Protein AF-A0A2K4FGF6-F1 (afdb_monomer_lite)

Sequence (115 aa):
LFGCFLIMIIILAVLALIVVKALAESPWGIFTVMATIPIAMFMGIYMRYIRPGRIGEISIIGVLLLLGSIWLGGQIAADPVWAKAFTFTGIQITWMLIGYGFVAAVLPVWLILAP

Secondary structure (DSSP, 8-state):
-HHHHHHHHHHHHHHHHHHHHHHTT-HHHHHHHHHHHHHHHHHHHIIIII-TT-HHHHHHHHHHHHHHHHHHHHHHHHSHHHHHHH---HHHHHHHHHHHHHHHHHS-HHHHT--

Foldseek 3Di:
DVVVVVVVVVVVVVVLVVLLVVQALQLLSQQLVVQVQVLLQVLLCCCPPPDPPCPPVSVVVSVVSSVVSNVVSVVLCVDPVSSVVSRDHSVVVVVVVVVVVVVCVPDDCSRGVND

pLDDT: mean 83.78, std 8.22, range [55.12, 95.94]

Radius of gyration: 16.63 Å; chains: 1; bounding box: 39×37×40 Å

Structure (mmCIF, N/CA/C/O backbone):
data_AF-A0A2K4FGF6-F1
#
_entry.id   AF-A0A2K4FGF6-F1
#
loop_
_atom_site.group_PDB
_atom_site.id
_atom_site.type_symbol
_atom_site.label_atom_id
_atom_site.label_alt_id
_atom_site.label_comp_id
_atom_site.label_asym_id
_atom_site.label_entity_id
_atom_site.label_seq_id
_atom_site.pdbx_PDB_ins_code
_atom_site.Cartn_x
_atom_site.Cartn_y
_atom_site.Cartn_z
_atom_site.occupancy
_atom_site.B_iso_or_equiv
_atom_site.auth_seq_id
_atom_site.auth_comp_id
_atom_site.auth_asym_id
_atom_site.auth_atom_id
_atom_site.pdbx_PDB_model_num
ATOM 1 N N . LEU A 1 1 ? 14.702 19.273 16.387 1.00 77.88 1 LEU A N 1
ATOM 2 C CA . LEU A 1 1 ? 13.490 19.133 15.540 1.00 77.88 1 LEU A CA 1
ATOM 3 C C . LEU A 1 1 ? 13.838 19.061 14.053 1.00 77.88 1 LEU A C 1
ATOM 5 O O . LEU A 1 1 ? 13.560 18.030 13.460 1.00 77.88 1 LEU A O 1
ATOM 9 N N . PHE A 1 2 ? 14.529 20.053 13.473 1.00 89.31 2 PHE A N 1
ATOM 10 C CA . PHE A 1 2 ? 14.915 20.038 12.047 1.00 89.31 2 PHE A CA 1
ATOM 11 C C . PHE A 1 2 ? 15.715 18.790 11.622 1.00 89.31 2 PHE A C 1
ATOM 13 O O . PHE A 1 2 ? 15.351 18.130 10.657 1.00 89.31 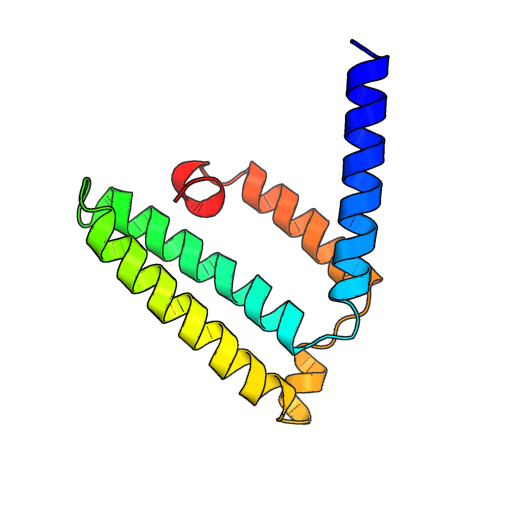2 PHE A O 1
ATOM 20 N N . GLY A 1 3 ? 16.734 18.393 12.398 1.00 92.38 3 GLY A N 1
ATOM 21 C CA . GLY A 1 3 ? 17.512 17.178 12.110 1.00 92.38 3 GLY A CA 1
ATOM 22 C C . GLY A 1 3 ? 16.699 15.876 12.173 1.00 92.38 3 GLY A C 1
ATOM 23 O O . GLY A 1 3 ? 16.946 14.971 11.388 1.00 92.38 3 GLY A O 1
ATOM 24 N N . CYS A 1 4 ? 15.685 15.794 13.044 1.00 92.31 4 CYS A N 1
ATOM 25 C CA . CYS A 1 4 ? 14.811 14.619 13.135 1.00 92.31 4 CYS A CA 1
ATOM 26 C C . CYS A 1 4 ? 13.927 14.498 11.886 1.00 92.31 4 CYS A C 1
ATOM 28 O O . CYS A 1 4 ? 13.896 13.444 11.256 1.00 92.31 4 CYS A O 1
ATOM 30 N N . PHE A 1 5 ? 13.291 15.599 11.465 1.00 93.00 5 PHE A N 1
ATOM 31 C CA . PHE A 1 5 ? 12.509 15.621 10.228 1.00 93.00 5 PHE A CA 1
ATOM 32 C C . PHE A 1 5 ? 13.368 15.324 8.994 1.00 93.00 5 PHE A C 1
ATOM 34 O O . PHE A 1 5 ? 12.932 14.573 8.127 1.00 93.00 5 PHE A O 1
ATOM 41 N N . LEU A 1 6 ? 14.601 15.842 8.938 1.00 95.88 6 LEU A N 1
ATOM 42 C CA . LEU A 1 6 ? 15.534 15.548 7.848 1.00 95.88 6 LEU A CA 1
ATOM 43 C C . LEU A 1 6 ? 15.834 14.044 7.757 1.00 95.88 6 LEU A C 1
ATOM 45 O O . LEU A 1 6 ? 15.724 13.462 6.680 1.00 95.88 6 LEU A O 1
ATOM 49 N N . ILE A 1 7 ? 16.160 13.406 8.887 1.00 95.94 7 ILE A N 1
ATOM 50 C CA . ILE A 1 7 ? 16.428 11.963 8.933 1.00 95.94 7 ILE A CA 1
ATOM 51 C C . ILE A 1 7 ? 15.181 11.178 8.510 1.00 95.94 7 ILE A C 1
ATOM 53 O O . ILE A 1 7 ? 15.299 10.295 7.664 1.00 95.94 7 ILE A O 1
ATOM 57 N N . MET A 1 8 ? 13.995 11.529 9.025 1.00 95.25 8 MET A N 1
ATOM 58 C CA . MET A 1 8 ? 12.726 10.890 8.648 1.00 95.25 8 MET A CA 1
ATOM 59 C C . MET A 1 8 ? 12.450 10.971 7.140 1.00 95.25 8 MET A C 1
ATOM 61 O O . MET A 1 8 ? 12.038 9.985 6.537 1.00 95.25 8 MET A O 1
ATOM 65 N N . ILE A 1 9 ? 12.707 12.118 6.509 1.00 94.31 9 ILE A N 1
ATOM 66 C CA . ILE A 1 9 ? 12.508 12.286 5.064 1.00 94.31 9 ILE A CA 1
ATOM 67 C C . ILE A 1 9 ? 13.493 11.418 4.274 1.00 94.31 9 ILE A C 1
ATOM 69 O O . ILE A 1 9 ? 13.084 10.744 3.330 1.00 94.31 9 ILE A O 1
ATOM 73 N N . ILE A 1 10 ? 14.771 11.392 4.667 1.00 95.25 10 ILE A N 1
ATOM 74 C CA . ILE A 1 10 ? 15.796 10.597 3.975 1.00 95.25 10 ILE A CA 1
ATOM 75 C C . ILE A 1 10 ? 15.458 9.104 4.043 1.00 95.25 10 ILE A C 1
ATOM 77 O O . ILE A 1 10 ? 15.477 8.430 3.013 1.00 95.25 10 ILE A O 1
ATOM 81 N N . ILE A 1 11 ? 15.103 8.581 5.222 1.00 95.44 11 ILE A N 1
ATOM 82 C CA . ILE A 1 11 ? 14.763 7.156 5.358 1.00 95.44 11 ILE A CA 1
ATOM 83 C C . ILE A 1 11 ? 13.497 6.801 4.569 1.00 95.44 11 ILE A C 1
ATOM 85 O O . ILE A 1 11 ? 13.481 5.773 3.896 1.00 95.44 11 ILE A O 1
ATOM 89 N N . LEU A 1 12 ? 12.470 7.659 4.576 1.00 93.19 12 LEU A N 1
ATOM 90 C CA . LEU A 1 12 ? 11.248 7.433 3.799 1.00 93.19 12 LEU A CA 1
ATOM 91 C C . LEU A 1 12 ? 11.530 7.448 2.293 1.00 93.19 12 LEU A C 1
ATOM 93 O O . LEU A 1 12 ? 11.017 6.596 1.570 1.00 93.19 12 LEU A O 1
ATOM 97 N N . ALA A 1 13 ? 12.383 8.362 1.824 1.00 92.50 13 ALA A N 1
ATOM 98 C CA . ALA A 1 13 ? 12.784 8.429 0.422 1.00 92.50 13 ALA A CA 1
ATOM 99 C C . ALA A 1 13 ? 13.523 7.157 -0.022 1.00 92.50 13 ALA A C 1
ATOM 101 O O . ALA A 1 13 ? 13.208 6.591 -1.069 1.00 92.50 13 ALA A O 1
ATOM 102 N N . VAL A 1 14 ? 14.472 6.669 0.785 1.00 95.56 14 VAL A N 1
ATOM 103 C CA . VAL A 1 14 ? 15.219 5.439 0.478 1.00 95.56 14 VAL A CA 1
ATOM 104 C C . VAL A 1 14 ? 14.297 4.217 0.482 1.00 95.56 14 VAL A C 1
ATOM 106 O O . VAL A 1 14 ? 14.359 3.411 -0.447 1.00 95.56 14 VAL A O 1
ATOM 109 N N . LEU A 1 15 ? 13.406 4.093 1.469 1.00 93.56 15 LEU A N 1
ATOM 110 C CA . LEU A 1 15 ? 12.434 2.997 1.529 1.00 93.56 15 LEU A CA 1
ATOM 111 C C . LEU A 1 15 ? 11.499 3.002 0.315 1.00 93.56 15 LEU A C 1
ATOM 113 O O . LEU A 1 15 ? 11.306 1.959 -0.310 1.00 93.56 15 LEU A O 1
ATOM 117 N N . ALA A 1 16 ? 10.979 4.171 -0.068 1.00 90.38 16 ALA A N 1
ATOM 118 C CA . ALA A 1 16 ? 10.131 4.307 -1.248 1.00 90.38 16 ALA A CA 1
ATOM 119 C C . ALA A 1 16 ? 10.868 3.880 -2.528 1.00 90.38 16 ALA A C 1
ATOM 121 O O . ALA A 1 16 ? 10.317 3.124 -3.327 1.00 90.38 16 ALA A O 1
ATOM 122 N N . LEU A 1 17 ? 12.130 4.289 -2.704 1.00 93.12 17 LEU A N 1
ATOM 123 C CA . LEU A 1 17 ? 12.943 3.880 -3.854 1.00 93.12 17 LEU A CA 1
ATOM 124 C C . LEU A 1 17 ? 13.149 2.361 -3.921 1.00 93.12 17 LEU A C 1
ATOM 126 O O . LEU A 1 17 ? 13.081 1.790 -5.011 1.00 93.12 17 LEU A O 1
ATOM 130 N N . ILE A 1 18 ? 13.395 1.705 -2.784 1.00 92.81 18 ILE A N 1
ATOM 131 C CA . ILE A 1 18 ? 13.570 0.246 -2.725 1.00 92.81 18 ILE A CA 1
ATOM 132 C C . ILE A 1 18 ? 12.266 -0.461 -3.107 1.00 92.81 18 ILE A C 1
ATOM 134 O O . ILE A 1 18 ? 12.296 -1.371 -3.932 1.00 92.81 18 ILE A O 1
ATOM 138 N N . VAL A 1 19 ? 11.124 -0.016 -2.575 1.00 90.06 19 VAL A N 1
ATOM 139 C CA . VAL A 1 19 ? 9.810 -0.608 -2.878 1.00 90.06 19 VAL A CA 1
ATOM 140 C C . VAL A 1 19 ? 9.444 -0.426 -4.351 1.00 90.06 19 VAL A C 1
ATOM 142 O O . VAL A 1 19 ? 9.054 -1.390 -5.004 1.00 90.06 19 VAL A O 1
ATOM 145 N N . VAL A 1 20 ? 9.629 0.774 -4.911 1.00 91.12 20 VAL A N 1
ATOM 146 C CA . VAL A 1 20 ? 9.354 1.039 -6.334 1.00 91.12 20 VAL A CA 1
ATOM 147 C C . VAL A 1 20 ? 10.217 0.157 -7.231 1.00 91.12 20 VAL A C 1
ATOM 149 O O . VAL A 1 20 ? 9.711 -0.405 -8.198 1.00 91.12 20 VAL A O 1
ATOM 152 N N . LYS A 1 21 ? 11.505 -0.004 -6.912 1.00 89.75 21 LYS A N 1
ATOM 153 C CA . LYS A 1 21 ? 12.403 -0.875 -7.681 1.00 89.75 21 LYS A CA 1
ATOM 154 C C . LYS A 1 21 ? 12.069 -2.356 -7.531 1.00 89.75 21 LYS A C 1
ATOM 156 O O . LYS A 1 21 ? 12.205 -3.085 -8.502 1.00 89.75 21 LYS A O 1
ATOM 161 N N . ALA A 1 22 ? 11.641 -2.793 -6.350 1.00 88.06 22 ALA A N 1
ATOM 162 C CA . ALA A 1 22 ? 11.253 -4.182 -6.109 1.00 88.06 22 ALA A CA 1
ATOM 163 C C . ALA A 1 22 ? 9.945 -4.561 -6.825 1.00 88.06 22 ALA A C 1
ATOM 165 O O . ALA A 1 22 ? 9.757 -5.716 -7.200 1.00 88.06 22 ALA A O 1
ATOM 166 N N . LEU A 1 23 ? 9.040 -3.593 -6.996 1.00 87.12 23 LEU A N 1
ATOM 167 C CA . LEU A 1 23 ? 7.769 -3.784 -7.693 1.00 87.12 23 LEU A CA 1
ATOM 168 C C . LEU A 1 23 ? 7.863 -3.523 -9.203 1.00 87.12 23 LEU A C 1
ATOM 170 O O . LEU A 1 23 ? 7.022 -4.012 -9.957 1.00 87.12 23 LEU A O 1
ATOM 174 N N . ALA A 1 24 ? 8.868 -2.769 -9.653 1.00 85.56 24 ALA A N 1
ATOM 175 C CA . ALA A 1 24 ? 9.134 -2.575 -11.071 1.00 85.56 24 ALA A CA 1
ATOM 176 C C . ALA A 1 24 ? 9.391 -3.928 -11.742 1.00 85.56 24 ALA A C 1
ATOM 178 O O . ALA A 1 24 ? 10.126 -4.762 -11.222 1.00 85.56 24 ALA A O 1
ATOM 179 N N . GLU A 1 25 ? 8.748 -4.141 -12.886 1.00 80.25 25 GLU A N 1
ATOM 180 C CA . GLU A 1 25 ? 8.816 -5.399 -13.643 1.00 80.25 25 GLU A CA 1
ATOM 181 C C . GLU A 1 25 ? 8.304 -6.655 -12.902 1.00 80.25 25 GLU A C 1
ATOM 183 O O . GLU A 1 25 ? 8.438 -7.766 -13.410 1.00 80.25 25 GLU A O 1
ATOM 188 N N . SER A 1 26 ? 7.660 -6.502 -11.737 1.00 83.31 26 SER A N 1
ATOM 189 C CA . SER A 1 26 ? 7.087 -7.607 -10.959 1.00 83.31 26 SER A CA 1
ATOM 190 C C . SER A 1 26 ? 5.550 -7.588 -11.003 1.00 83.31 26 SER A C 1
ATOM 192 O O . SER A 1 26 ? 4.911 -6.966 -10.146 1.00 83.31 26 SER A O 1
ATOM 194 N N . PRO A 1 27 ? 4.914 -8.290 -11.965 1.00 82.50 27 PRO A N 1
ATOM 195 C CA . PRO A 1 27 ? 3.453 -8.335 -12.068 1.00 82.50 27 PRO A CA 1
ATOM 196 C C . PRO A 1 27 ? 2.799 -9.003 -10.854 1.00 82.50 27 PRO A C 1
ATOM 198 O O . PRO A 1 27 ? 1.731 -8.581 -10.411 1.00 82.50 27 PRO A O 1
ATOM 201 N N . TRP A 1 28 ? 3.471 -9.996 -10.264 1.00 85.81 28 TRP A N 1
ATOM 202 C CA . TRP A 1 28 ? 3.023 -10.657 -9.038 1.00 85.81 28 TRP A CA 1
ATOM 203 C C . TRP A 1 28 ? 2.973 -9.684 -7.849 1.00 85.81 28 TRP A C 1
ATOM 205 O O . TRP A 1 28 ? 1.971 -9.612 -7.132 1.00 85.81 28 TRP A O 1
ATOM 215 N N . GLY A 1 29 ? 4.034 -8.890 -7.664 1.00 85.12 29 GLY A N 1
ATOM 216 C CA . GLY A 1 29 ? 4.115 -7.904 -6.588 1.00 85.12 29 GLY A CA 1
ATOM 217 C C . GLY A 1 29 ? 3.087 -6.785 -6.744 1.00 85.12 29 GLY A C 1
ATOM 218 O O . GLY A 1 29 ? 2.395 -6.441 -5.788 1.00 85.12 29 GLY A O 1
ATOM 219 N N . ILE A 1 30 ? 2.924 -6.245 -7.954 1.00 86.56 30 ILE A N 1
ATOM 220 C CA . ILE A 1 30 ? 1.943 -5.179 -8.190 1.00 86.56 30 ILE A CA 1
ATOM 221 C C . ILE A 1 30 ? 0.514 -5.669 -7.969 1.00 86.56 30 ILE A C 1
ATOM 223 O O . ILE A 1 30 ? -0.269 -4.978 -7.314 1.00 86.56 30 ILE A O 1
ATOM 227 N N . PHE A 1 31 ? 0.162 -6.849 -8.482 1.00 87.38 31 PHE A N 1
ATOM 228 C CA . PHE A 1 31 ? -1.191 -7.373 -8.327 1.00 87.38 31 PHE A CA 1
ATOM 229 C C . PHE A 1 31 ? -1.550 -7.583 -6.854 1.00 87.38 31 PHE A C 1
ATOM 231 O O . PHE A 1 31 ? -2.610 -7.149 -6.403 1.00 87.38 31 PHE A O 1
ATOM 238 N N . THR A 1 32 ? -0.651 -8.208 -6.092 1.00 85.94 32 THR A N 1
ATOM 239 C CA . THR A 1 32 ? -0.880 -8.475 -4.667 1.00 85.94 32 THR A CA 1
ATOM 240 C C . THR A 1 32 ? -1.026 -7.185 -3.865 1.00 85.94 32 THR A C 1
ATOM 242 O O . THR A 1 32 ? -1.971 -7.076 -3.084 1.00 85.94 32 THR A O 1
ATOM 245 N N . VAL A 1 33 ? -0.179 -6.176 -4.108 1.00 88.44 33 VAL A N 1
ATOM 246 C CA . VAL A 1 33 ? -0.287 -4.856 -3.460 1.00 88.44 33 VAL A CA 1
ATOM 247 C C . VAL A 1 33 ? -1.606 -4.173 -3.819 1.00 88.44 33 VAL A C 1
ATOM 249 O O . VAL A 1 33 ? -2.332 -3.739 -2.925 1.00 88.44 33 VAL A O 1
ATOM 252 N N . MET A 1 34 ? -1.968 -4.133 -5.102 1.00 87.38 34 MET A N 1
ATOM 253 C CA . MET A 1 34 ? -3.230 -3.536 -5.554 1.00 87.38 34 MET A CA 1
ATOM 254 C C . MET A 1 34 ? -4.450 -4.248 -4.963 1.00 87.38 34 MET A C 1
ATOM 256 O O . MET A 1 34 ? -5.429 -3.589 -4.619 1.00 87.38 34 MET A O 1
ATOM 260 N N . ALA A 1 35 ? -4.385 -5.568 -4.782 1.00 88.62 35 ALA A N 1
ATOM 261 C CA . ALA A 1 35 ? -5.443 -6.349 -4.155 1.00 88.62 35 ALA A CA 1
ATOM 262 C C . ALA A 1 35 ? -5.599 -6.058 -2.652 1.00 88.62 35 ALA A C 1
ATOM 264 O O . ALA A 1 35 ? -6.687 -6.253 -2.113 1.00 88.62 35 ALA A O 1
ATOM 265 N N . THR A 1 36 ? -4.574 -5.544 -1.962 1.00 88.62 36 THR A N 1
ATOM 266 C CA . THR A 1 36 ? -4.705 -5.192 -0.536 1.00 88.62 36 THR A CA 1
ATOM 267 C C . THR A 1 36 ? -5.602 -3.977 -0.293 1.00 88.62 36 THR A C 1
ATOM 269 O O . THR A 1 36 ? -6.259 -3.922 0.742 1.00 88.62 36 THR A O 1
ATOM 272 N N . ILE A 1 37 ? -5.713 -3.051 -1.253 1.00 88.50 37 ILE A N 1
ATOM 273 C CA . ILE A 1 37 ? -6.566 -1.853 -1.154 1.00 88.50 37 ILE A CA 1
ATOM 274 C C . ILE A 1 37 ? -8.055 -2.220 -0.982 1.00 88.50 37 ILE A C 1
ATOM 276 O O . ILE A 1 37 ? -8.654 -1.799 0.010 1.00 88.50 37 ILE A O 1
ATOM 280 N N . PRO A 1 38 ? -8.687 -3.016 -1.872 1.00 86.75 38 PRO A N 1
ATOM 281 C CA . PRO A 1 38 ? -10.081 -3.412 -1.696 1.00 86.75 38 PRO A CA 1
ATOM 282 C C . PRO A 1 38 ? -10.283 -4.319 -0.479 1.00 86.75 38 PRO A C 1
ATOM 284 O O . PRO A 1 38 ? -11.327 -4.226 0.162 1.00 86.75 38 PRO A O 1
ATOM 287 N N . ILE A 1 39 ? -9.299 -5.156 -0.121 1.00 87.62 39 ILE A N 1
ATOM 288 C CA . ILE A 1 39 ? -9.365 -5.981 1.096 1.00 87.62 39 ILE A CA 1
ATOM 289 C C . ILE A 1 39 ? -9.412 -5.076 2.334 1.00 87.62 39 ILE A C 1
ATOM 291 O O . ILE A 1 39 ? -10.291 -5.247 3.174 1.00 87.62 39 ILE A O 1
ATOM 295 N N . ALA A 1 40 ? -8.535 -4.072 2.422 1.00 86.00 40 ALA A N 1
ATOM 296 C CA . ALA A 1 40 ? -8.521 -3.088 3.504 1.00 86.00 40 ALA A CA 1
ATOM 297 C C . ALA A 1 40 ? -9.840 -2.310 3.587 1.00 86.00 40 ALA A C 1
ATOM 299 O O . ALA A 1 40 ? -10.442 -2.238 4.657 1.00 86.00 40 ALA A O 1
ATOM 300 N N . MET A 1 41 ? -10.348 -1.822 2.450 1.00 85.81 41 MET A N 1
ATOM 301 C CA . MET A 1 41 ? -11.641 -1.135 2.398 1.00 85.81 41 MET A CA 1
ATOM 302 C C . MET A 1 41 ? -12.794 -2.034 2.862 1.00 85.81 41 MET A C 1
ATOM 304 O O . MET A 1 41 ? -13.659 -1.585 3.616 1.00 85.81 41 MET A O 1
ATOM 308 N N . PHE A 1 42 ? -12.812 -3.303 2.445 1.00 85.94 42 PHE A N 1
ATOM 309 C CA . PHE A 1 42 ? -13.821 -4.269 2.877 1.00 85.94 42 PHE A CA 1
ATOM 310 C C . PHE A 1 42 ? -13.753 -4.515 4.389 1.00 85.94 42 PHE A C 1
ATOM 312 O O . PHE A 1 42 ? -14.788 -4.484 5.058 1.00 85.94 42 PHE A O 1
ATOM 319 N N . MET A 1 43 ? -12.546 -4.699 4.933 1.00 83.62 43 MET A N 1
ATOM 320 C CA . MET A 1 43 ? -12.333 -4.887 6.370 1.00 83.62 43 MET A CA 1
ATOM 321 C C . MET A 1 43 ? -12.801 -3.669 7.177 1.00 83.62 43 MET A C 1
ATOM 323 O O . MET A 1 43 ? -13.607 -3.828 8.097 1.00 83.62 43 MET A O 1
ATOM 327 N N . GLY A 1 44 ? -12.403 -2.458 6.771 1.00 81.88 44 GLY A N 1
ATOM 328 C CA . GLY A 1 44 ? -12.791 -1.216 7.445 1.00 81.88 44 GLY A CA 1
ATOM 329 C C . GLY A 1 44 ? -14.306 -0.976 7.429 1.00 81.88 44 GLY A C 1
ATOM 330 O O . GLY A 1 44 ? -14.904 -0.641 8.455 1.00 81.88 44 GLY A O 1
ATOM 331 N N . ILE A 1 45 ? -14.970 -1.209 6.290 1.00 83.00 45 ILE A N 1
ATOM 332 C CA . ILE A 1 45 ? -16.433 -1.064 6.169 1.00 83.00 45 ILE A CA 1
ATOM 333 C C . ILE A 1 45 ? -17.166 -2.118 7.009 1.00 83.00 45 ILE A C 1
ATOM 335 O O . ILE A 1 45 ? -18.120 -1.782 7.717 1.00 83.00 45 ILE A O 1
ATOM 339 N N . TYR A 1 46 ? -16.735 -3.380 6.969 1.00 78.19 46 TYR A N 1
ATOM 340 C CA . TYR A 1 46 ? -17.387 -4.463 7.710 1.00 78.19 46 TYR A CA 1
ATOM 341 C C . TYR A 1 46 ? -17.271 -4.266 9.227 1.00 78.19 46 TYR A C 1
ATOM 343 O O . TYR A 1 46 ? -18.266 -4.429 9.943 1.00 78.19 46 TYR A O 1
ATOM 351 N N . MET A 1 47 ? -16.096 -3.854 9.718 1.00 74.00 47 MET A N 1
ATOM 352 C CA . MET A 1 47 ? -15.896 -3.522 11.133 1.00 74.00 4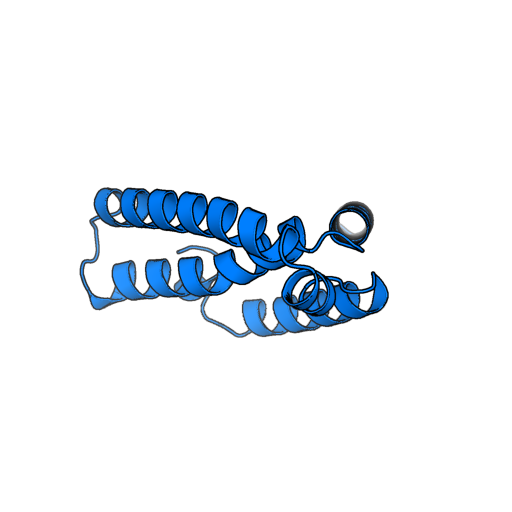7 MET A CA 1
ATOM 353 C C . MET A 1 47 ? -16.766 -2.337 11.579 1.00 74.00 47 MET A C 1
ATOM 355 O O . MET A 1 47 ? -17.221 -2.310 12.724 1.00 74.00 47 MET A O 1
ATOM 359 N N . ARG A 1 48 ? -17.025 -1.364 10.692 1.00 73.50 48 ARG A N 1
ATOM 360 C CA . ARG A 1 48 ? -17.779 -0.151 11.037 1.00 73.50 48 ARG A CA 1
ATOM 361 C C . ARG A 1 48 ? -19.299 -0.322 10.983 1.00 73.50 48 ARG A C 1
ATOM 363 O O . ARG A 1 48 ? -19.974 0.194 11.871 1.00 73.50 48 ARG A O 1
ATOM 370 N N . TYR A 1 49 ? -19.834 -1.002 9.967 1.00 73.38 49 TYR A N 1
ATOM 371 C CA . TYR A 1 49 ? -21.281 -1.033 9.700 1.00 73.38 49 TYR A CA 1
ATOM 372 C C . TYR A 1 49 ? -21.953 -2.385 9.946 1.00 73.38 49 TYR A C 1
ATOM 374 O O . TYR A 1 49 ? -23.140 -2.408 10.261 1.00 73.38 49 TYR A O 1
ATOM 382 N N . ILE A 1 50 ? -21.236 -3.504 9.797 1.00 68.56 50 ILE A N 1
ATOM 383 C CA . ILE A 1 50 ? -21.863 -4.835 9.811 1.00 68.56 50 ILE A CA 1
ATOM 384 C C . ILE A 1 50 ? -21.809 -5.446 11.212 1.00 68.56 50 ILE A C 1
ATOM 386 O O . ILE A 1 50 ? -22.850 -5.824 11.752 1.00 68.56 50 ILE A O 1
ATOM 390 N N . ARG A 1 51 ? -20.619 -5.541 11.825 1.00 65.50 51 ARG A N 1
ATOM 391 C CA . ARG A 1 51 ? -20.444 -6.128 13.171 1.00 65.50 51 ARG A CA 1
ATOM 392 C C . ARG A 1 51 ? -19.300 -5.474 13.962 1.00 65.50 51 ARG A C 1
ATOM 394 O O . ARG A 1 51 ? -18.208 -6.044 14.032 1.00 65.50 51 ARG A O 1
ATOM 401 N N . PRO A 1 52 ? -19.542 -4.322 14.611 1.00 68.25 52 PRO A N 1
ATOM 402 C CA . PRO A 1 52 ? -18.542 -3.697 15.472 1.00 68.25 52 PRO A CA 1
ATOM 403 C C . PRO A 1 52 ? -18.171 -4.623 16.642 1.00 68.25 52 PRO A C 1
ATOM 405 O O . PRO A 1 52 ? -19.038 -5.107 17.367 1.00 68.25 52 PRO A O 1
ATOM 408 N N . GLY A 1 53 ? -16.870 -4.884 16.813 1.00 64.94 53 GLY A N 1
ATOM 409 C CA . GLY A 1 53 ? -16.315 -5.643 17.943 1.00 64.94 53 GLY A CA 1
ATOM 410 C C . GLY A 1 53 ? -15.876 -7.086 17.652 1.00 64.94 53 GLY A C 1
ATOM 411 O O . G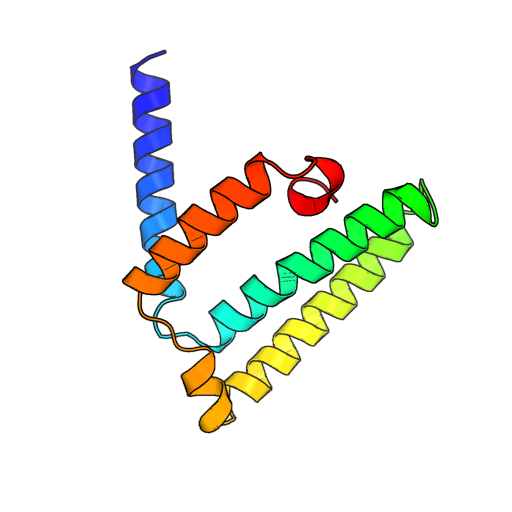LY A 1 53 ? -15.277 -7.708 18.527 1.00 64.94 53 GLY A O 1
ATOM 412 N N . ARG A 1 54 ? -16.095 -7.632 16.443 1.00 74.94 54 ARG A N 1
ATOM 413 C CA . ARG A 1 54 ? -15.622 -8.985 16.067 1.00 74.94 54 ARG A CA 1
ATOM 414 C C . ARG A 1 54 ? -14.384 -8.969 15.174 1.00 74.94 54 ARG A C 1
ATOM 416 O O . ARG A 1 54 ? -14.412 -9.417 14.032 1.00 74.94 54 ARG A O 1
ATOM 423 N N . ILE A 1 55 ? -13.271 -8.523 15.751 1.00 74.88 55 ILE A N 1
ATOM 424 C CA . ILE A 1 55 ? -11.963 -8.460 15.079 1.00 74.88 55 ILE A CA 1
ATOM 425 C C . ILE A 1 55 ? -11.508 -9.859 14.604 1.00 74.88 55 ILE A C 1
ATOM 427 O O . ILE A 1 55 ? -10.888 -9.992 13.559 1.00 74.88 55 ILE A O 1
ATOM 431 N N . GLY A 1 56 ? -11.875 -10.933 15.317 1.00 77.12 56 GLY A N 1
ATOM 432 C CA . GLY A 1 56 ? -11.487 -12.300 14.946 1.00 77.12 56 GLY A CA 1
ATOM 433 C C . GLY A 1 56 ? -12.072 -12.798 13.616 1.00 77.12 56 GLY A C 1
ATOM 434 O O . GLY A 1 56 ? -11.351 -13.404 12.830 1.00 77.12 56 GLY A O 1
ATOM 435 N N . GLU A 1 57 ? -13.351 -12.521 13.331 1.00 80.31 57 GLU A N 1
ATOM 436 C CA . GLU A 1 57 ? -14.003 -12.964 12.083 1.00 80.31 57 GLU A CA 1
ATOM 437 C C . GLU A 1 57 ? -13.374 -12.268 10.869 1.00 80.31 57 GLU A C 1
ATOM 439 O O . GLU A 1 57 ? -13.048 -12.914 9.872 1.00 80.31 57 GLU A O 1
ATOM 444 N N . ILE A 1 58 ? -13.152 -10.954 10.973 1.00 81.12 58 ILE A N 1
ATOM 445 C CA . ILE A 1 58 ? -12.608 -10.179 9.861 1.00 81.12 58 ILE A CA 1
ATOM 446 C C . ILE A 1 58 ? -11.131 -10.470 9.617 1.00 81.12 58 ILE A C 1
ATOM 448 O O . ILE A 1 58 ? -10.729 -10.546 8.463 1.00 81.12 58 ILE A O 1
ATOM 452 N N . SER A 1 59 ? -10.337 -10.717 10.663 1.00 81.88 59 SER A N 1
ATOM 453 C CA . SER A 1 59 ? -8.937 -11.114 10.496 1.00 81.88 59 SER A CA 1
ATOM 454 C C . SER A 1 59 ? -8.815 -12.440 9.747 1.00 81.88 59 SER A C 1
ATOM 456 O O . SER A 1 59 ? -7.962 -12.568 8.874 1.00 81.88 59 SER A O 1
ATOM 458 N N . ILE A 1 60 ? -9.691 -13.415 10.022 1.00 87.56 60 ILE A N 1
ATOM 459 C CA . ILE A 1 60 ? -9.707 -14.693 9.290 1.00 87.56 60 ILE A CA 1
ATOM 460 C C . ILE A 1 60 ? -10.082 -14.465 7.821 1.00 87.56 60 ILE A C 1
ATOM 462 O O . ILE A 1 60 ? -9.406 -14.981 6.932 1.00 87.56 60 ILE A O 1
ATOM 466 N N . ILE A 1 61 ? -11.116 -13.661 7.554 1.00 86.56 61 ILE A N 1
ATOM 467 C CA . ILE A 1 61 ? -11.517 -13.316 6.182 1.00 86.56 61 ILE A CA 1
ATOM 468 C C . ILE A 1 61 ? -10.385 -12.572 5.460 1.00 86.56 61 ILE A C 1
ATOM 470 O O . ILE A 1 61 ? -10.069 -12.907 4.322 1.00 86.56 61 ILE A O 1
ATOM 474 N N . GLY A 1 62 ? -9.736 -11.616 6.122 1.00 85.94 62 GLY A N 1
ATOM 475 C CA . GLY A 1 62 ? -8.604 -10.863 5.591 1.00 85.94 62 GLY A CA 1
ATOM 476 C C . GLY A 1 62 ? -7.434 -11.770 5.224 1.00 85.94 62 GLY A C 1
ATOM 477 O O . GLY A 1 62 ? -6.914 -11.673 4.117 1.00 85.94 62 GLY A O 1
ATOM 478 N N . VAL A 1 63 ? -7.070 -12.715 6.097 1.00 88.94 63 VAL A N 1
ATOM 479 C CA . VAL A 1 63 ? -6.026 -13.712 5.810 1.00 88.94 63 VAL A CA 1
ATOM 480 C C . VAL A 1 63 ? -6.409 -14.590 4.619 1.00 88.94 63 VAL A C 1
ATOM 482 O O . VAL A 1 63 ? -5.585 -14.790 3.729 1.00 88.94 63 VAL A O 1
ATOM 485 N N . LEU A 1 64 ? -7.650 -15.078 4.547 1.00 91.62 64 LEU A N 1
ATOM 486 C CA . LEU A 1 64 ? -8.111 -15.885 3.412 1.00 91.62 64 LEU A CA 1
ATOM 487 C C . LEU A 1 64 ? -8.090 -15.095 2.097 1.00 91.62 64 LEU A C 1
ATOM 489 O O . LEU A 1 64 ? -7.644 -15.620 1.077 1.00 91.62 64 LEU A O 1
ATOM 493 N N . LEU A 1 65 ? -8.515 -13.831 2.120 1.00 88.94 65 LEU A N 1
ATOM 494 C CA . LEU A 1 65 ? -8.478 -12.947 0.955 1.00 88.94 65 LEU A CA 1
ATOM 495 C C . LEU A 1 65 ? -7.042 -12.611 0.534 1.00 88.94 65 LEU A C 1
ATOM 497 O O . LEU A 1 65 ? -6.767 -12.564 -0.663 1.00 88.94 65 LEU A O 1
ATOM 501 N N . LEU A 1 66 ? -6.122 -12.423 1.485 1.00 89.38 66 LEU A N 1
ATOM 502 C CA . LEU A 1 66 ? -4.700 -12.199 1.204 1.00 89.38 66 LEU A CA 1
ATOM 503 C C . LEU A 1 66 ? -4.034 -13.443 0.605 1.00 89.38 66 LEU A C 1
ATOM 505 O O . LEU A 1 66 ? -3.295 -13.340 -0.370 1.00 89.38 66 LEU A O 1
ATOM 509 N N . LEU A 1 67 ? -4.314 -14.633 1.136 1.00 91.12 67 LEU A N 1
ATOM 510 C CA . LEU A 1 67 ? -3.817 -15.882 0.551 1.00 91.12 67 LEU A CA 1
ATOM 511 C C . LEU A 1 67 ? -4.392 -16.099 -0.856 1.00 91.12 67 LEU A C 1
ATOM 513 O O . LEU A 1 67 ? -3.662 -16.474 -1.775 1.00 91.12 67 LEU A O 1
ATOM 517 N N . GLY A 1 68 ? -5.681 -15.799 -1.041 1.00 89.56 68 GLY A N 1
ATOM 518 C CA . GLY A 1 68 ? -6.335 -15.818 -2.346 1.00 89.56 68 GLY A CA 1
ATOM 519 C C . GLY A 1 68 ? -5.712 -14.829 -3.333 1.00 89.56 68 GLY A C 1
ATOM 520 O O . GLY A 1 68 ? -5.475 -15.190 -4.484 1.00 89.56 68 GLY A O 1
ATOM 521 N N . SER A 1 69 ? -5.380 -13.610 -2.896 1.00 88.31 69 SER A N 1
ATOM 522 C CA . SER A 1 69 ? -4.756 -12.604 -3.763 1.00 88.31 69 SER A CA 1
ATOM 523 C C . SER A 1 69 ? -3.338 -12.992 -4.180 1.00 88.31 69 SER A C 1
ATOM 525 O O . SER A 1 69 ? -2.971 -12.781 -5.334 1.00 88.31 69 SER A O 1
ATOM 527 N N . ILE A 1 70 ? -2.567 -13.625 -3.293 1.00 88.50 70 ILE A N 1
ATOM 528 C CA . ILE A 1 70 ? -1.236 -14.162 -3.605 1.00 88.50 70 ILE A CA 1
ATOM 529 C C . ILE A 1 70 ? -1.321 -15.276 -4.651 1.00 88.50 70 ILE A C 1
ATOM 531 O O . ILE A 1 70 ? -0.535 -15.294 -5.605 1.00 88.50 70 ILE A O 1
ATOM 535 N N . TRP A 1 71 ? -2.282 -16.187 -4.493 1.00 87.50 71 TRP A N 1
ATOM 536 C CA . TRP A 1 71 ? -2.491 -17.287 -5.431 1.00 87.50 71 TRP A CA 1
ATOM 537 C C . TRP A 1 71 ? -2.948 -16.786 -6.807 1.00 87.50 71 TRP A C 1
ATOM 539 O O . TRP A 1 71 ? -2.349 -17.146 -7.821 1.00 87.50 71 TRP A O 1
ATOM 549 N N . LEU A 1 72 ? -3.937 -15.886 -6.843 1.00 84.81 72 LEU A N 1
ATOM 550 C CA . LEU A 1 72 ? -4.403 -15.243 -8.076 1.00 84.81 72 LEU A CA 1
ATOM 551 C C . LEU A 1 72 ? -3.300 -14.417 -8.741 1.00 84.81 72 LEU A C 1
ATOM 553 O O . LEU A 1 72 ? -3.146 -14.472 -9.958 1.00 84.81 72 LEU A O 1
ATOM 557 N N . GLY A 1 73 ? -2.483 -13.713 -7.956 1.00 81.56 73 GLY A N 1
ATOM 558 C CA . GLY A 1 73 ? -1.317 -12.998 -8.464 1.00 81.56 73 GLY A CA 1
ATOM 559 C C . GLY A 1 73 ? -0.329 -13.932 -9.153 1.00 81.56 73 GLY A C 1
ATOM 560 O O . GLY A 1 73 ? 0.251 -13.563 -10.172 1.00 81.56 73 GLY A O 1
ATOM 561 N N . GLY A 1 74 ? -0.148 -15.149 -8.630 1.00 82.56 74 GLY A N 1
ATOM 562 C CA . GLY A 1 74 ? 0.696 -16.175 -9.248 1.00 82.56 74 GLY A CA 1
ATOM 563 C C . GLY A 1 74 ? 0.166 -16.621 -10.610 1.00 82.56 74 GLY A C 1
ATOM 564 O O . GLY A 1 74 ? 0.939 -16.746 -11.556 1.00 82.56 74 GLY A O 1
ATOM 565 N N . GLN A 1 75 ? -1.153 -16.790 -10.736 1.00 79.88 75 GLN A N 1
ATOM 566 C CA . GLN A 1 75 ? -1.788 -17.133 -12.014 1.00 79.88 75 GLN A CA 1
ATOM 567 C C . GLN A 1 75 ? -1.709 -15.987 -13.029 1.00 79.88 75 GLN A C 1
ATOM 569 O O . GLN A 1 75 ? -1.357 -16.204 -14.183 1.00 79.88 75 GLN A O 1
ATOM 574 N N . ILE A 1 76 ? -1.940 -14.754 -12.582 1.00 78.00 76 ILE A N 1
ATOM 575 C CA . ILE A 1 76 ? -1.839 -13.541 -13.405 1.00 78.00 76 ILE A CA 1
ATOM 576 C C . ILE A 1 76 ? -0.413 -13.314 -13.910 1.00 78.00 76 ILE A C 1
ATOM 578 O O . ILE A 1 76 ? -0.224 -12.867 -15.039 1.00 78.00 76 ILE A O 1
ATOM 582 N N . ALA A 1 77 ? 0.590 -13.635 -13.091 1.00 76.31 77 ALA A N 1
ATOM 583 C CA . ALA A 1 77 ? 1.989 -13.584 -13.495 1.00 76.31 77 ALA A CA 1
ATOM 584 C C . ALA A 1 77 ? 2.364 -14.709 -14.476 1.00 76.31 77 ALA A C 1
ATOM 586 O O . ALA A 1 77 ? 3.264 -14.519 -15.292 1.00 76.31 77 ALA A O 1
ATOM 587 N N . ALA A 1 78 ? 1.687 -15.861 -14.412 1.00 75.81 78 ALA A N 1
ATOM 588 C CA . ALA A 1 78 ? 1.901 -16.975 -15.333 1.00 75.81 78 ALA A CA 1
ATOM 589 C C . ALA A 1 78 ? 1.255 -16.740 -16.713 1.00 75.81 78 ALA A C 1
ATOM 591 O O . ALA A 1 78 ? 1.775 -17.226 -17.718 1.00 75.81 78 ALA A O 1
ATOM 592 N N . ASP A 1 79 ? 0.159 -15.976 -16.780 1.00 78.94 79 ASP A N 1
ATOM 593 C CA . ASP A 1 79 ? -0.519 -15.654 -18.036 1.00 78.94 79 ASP A CA 1
ATOM 594 C C . ASP A 1 79 ? 0.176 -14.509 -18.804 1.00 78.94 79 ASP A C 1
ATOM 596 O O . ASP A 1 79 ? 0.223 -13.375 -18.325 1.00 78.94 79 ASP A O 1
ATOM 600 N N . PRO A 1 80 ? 0.638 -14.716 -20.052 1.00 71.19 80 PRO A N 1
ATOM 601 C CA . PRO A 1 80 ? 1.440 -13.730 -20.790 1.00 71.19 80 PRO A CA 1
ATOM 602 C C . PRO A 1 80 ? 0.679 -12.456 -21.202 1.00 71.19 80 PRO A C 1
ATOM 604 O O . PRO A 1 80 ? 1.301 -11.434 -21.503 1.00 71.19 80 PRO A O 1
ATOM 607 N N . VAL A 1 81 ? -0.657 -12.497 -21.229 1.00 76.50 81 VAL A N 1
ATOM 608 C CA . VAL A 1 81 ? -1.511 -11.328 -21.512 1.00 76.50 81 VAL A CA 1
ATOM 609 C C . VAL A 1 81 ? -1.681 -10.474 -20.256 1.00 76.50 81 VAL A C 1
ATOM 611 O O . VAL A 1 81 ? -1.485 -9.259 -20.296 1.00 76.50 81 VAL A O 1
ATOM 614 N N . TRP A 1 82 ? -1.996 -11.113 -19.129 1.00 71.12 82 TRP A N 1
ATOM 615 C CA . TRP A 1 82 ? -2.236 -10.437 -17.858 1.00 71.12 82 TRP A CA 1
ATOM 616 C C . TRP A 1 82 ? -0.938 -9.985 -17.186 1.00 71.12 82 TRP A C 1
ATOM 618 O O . TRP A 1 82 ? -0.896 -8.888 -16.630 1.00 71.12 82 TRP A O 1
ATOM 628 N N . ALA A 1 83 ? 0.154 -10.732 -17.349 1.00 71.38 83 ALA A N 1
ATOM 629 C CA . ALA A 1 83 ? 1.478 -10.334 -16.888 1.00 71.38 83 ALA A CA 1
ATOM 630 C C . ALA A 1 83 ? 1.883 -8.967 -17.457 1.00 71.38 83 ALA A C 1
ATOM 632 O O . ALA A 1 83 ? 2.303 -8.091 -16.706 1.00 71.38 83 ALA A O 1
ATOM 633 N N . LYS A 1 84 ? 1.681 -8.724 -18.761 1.00 71.19 84 LYS A N 1
ATOM 634 C CA . LYS A 1 84 ? 1.978 -7.422 -19.387 1.00 71.19 84 LYS A CA 1
ATOM 635 C C . LYS A 1 84 ? 1.110 -6.285 -18.850 1.00 71.19 84 LYS A C 1
ATOM 637 O O . LYS A 1 84 ? 1.600 -5.167 -18.749 1.00 71.19 84 LYS A O 1
ATOM 642 N N . ALA A 1 85 ? -0.145 -6.558 -18.494 1.00 74.62 85 ALA A N 1
ATOM 643 C CA . ALA A 1 85 ? -1.048 -5.551 -17.938 1.00 74.62 85 ALA A CA 1
ATOM 644 C C . ALA A 1 85 ? -0.655 -5.120 -16.514 1.00 74.62 85 ALA A C 1
ATOM 646 O O . ALA A 1 85 ? -0.905 -3.978 -16.137 1.00 74.62 85 ALA A O 1
ATOM 647 N N . PHE A 1 86 ? -0.024 -6.012 -15.741 1.00 73.88 86 PHE A N 1
ATOM 648 C CA . PHE A 1 86 ? 0.440 -5.735 -14.375 1.00 73.88 86 PHE A CA 1
ATOM 649 C C . PHE A 1 86 ? 1.948 -5.464 -14.270 1.00 73.88 86 PHE A C 1
ATOM 651 O O . PHE A 1 86 ? 2.459 -5.218 -13.179 1.00 73.88 86 PHE A O 1
ATOM 658 N N . THR A 1 87 ? 2.664 -5.462 -15.396 1.00 79.12 87 THR A N 1
ATOM 659 C CA . THR A 1 87 ? 4.071 -5.057 -15.468 1.00 79.12 87 THR A CA 1
ATOM 660 C C . THR A 1 87 ? 4.137 -3.555 -15.711 1.00 79.12 87 THR A C 1
ATOM 662 O O . THR A 1 87 ? 3.914 -3.080 -16.823 1.00 79.12 87 THR A O 1
ATOM 665 N N . PHE A 1 88 ? 4.464 -2.801 -14.665 1.00 84.00 88 PHE A N 1
ATOM 666 C CA . PHE A 1 88 ? 4.622 -1.352 -14.745 1.00 84.00 88 PHE A CA 1
ATOM 667 C C . PHE A 1 88 ? 6.087 -0.949 -14.619 1.00 84.00 88 PHE A C 1
ATOM 669 O O . PHE A 1 88 ? 6.892 -1.593 -13.940 1.00 84.00 88 PHE A O 1
ATOM 676 N N . THR A 1 89 ? 6.423 0.164 -15.263 1.00 87.19 89 THR A N 1
ATOM 677 C CA . THR A 1 89 ? 7.734 0.802 -15.108 1.00 87.19 89 THR A CA 1
ATOM 678 C C . THR A 1 89 ? 7.831 1.499 -13.749 1.00 87.19 89 THR A C 1
ATOM 680 O O . THR A 1 89 ? 6.829 1.955 -13.194 1.00 87.19 89 THR A O 1
ATOM 683 N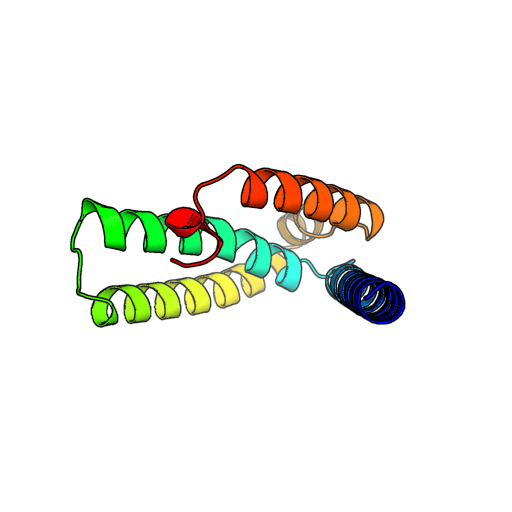 N . GLY A 1 90 ? 9.049 1.672 -13.227 1.00 84.62 90 GLY A N 1
ATOM 684 C CA . GLY A 1 90 ? 9.260 2.387 -11.960 1.00 84.62 90 GLY A CA 1
ATOM 685 C C . GLY A 1 90 ? 8.676 3.810 -11.948 1.00 84.62 90 GLY A C 1
ATOM 686 O O . GLY A 1 90 ? 8.173 4.265 -10.922 1.00 84.62 90 GLY A O 1
ATOM 687 N N . ILE A 1 91 ? 8.662 4.498 -13.097 1.00 88.81 91 ILE A N 1
ATOM 688 C CA . ILE A 1 91 ? 8.053 5.832 -13.239 1.00 88.81 91 ILE A CA 1
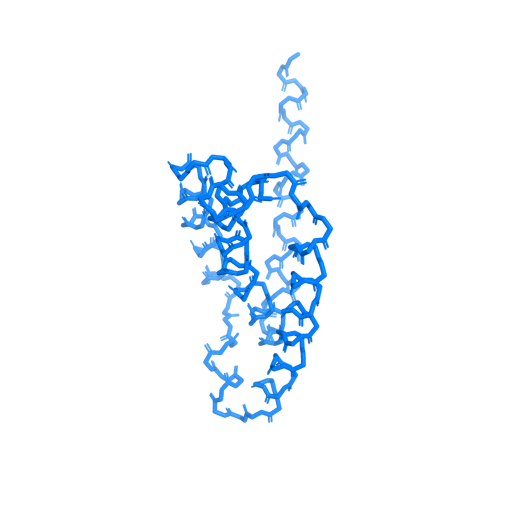ATOM 689 C C . ILE A 1 91 ? 6.533 5.764 -13.045 1.00 88.81 91 ILE A C 1
ATOM 691 O O . ILE A 1 91 ? 5.977 6.574 -12.304 1.00 88.81 91 ILE A O 1
ATOM 695 N N . GLN A 1 92 ? 5.859 4.789 -13.662 1.00 88.19 92 GLN A N 1
ATOM 696 C CA . GLN A 1 92 ? 4.415 4.592 -13.486 1.00 88.19 92 GLN A CA 1
ATOM 697 C C . GLN A 1 92 ? 4.076 4.264 -12.029 1.00 88.19 92 GLN A C 1
ATOM 699 O O . GLN A 1 92 ? 3.184 4.889 -11.461 1.00 88.19 92 GLN A O 1
ATOM 704 N N . ILE A 1 93 ? 4.835 3.363 -11.398 1.00 87.56 93 ILE A N 1
ATOM 705 C CA . ILE A 1 93 ? 4.636 2.995 -9.987 1.00 87.56 93 ILE A CA 1
ATOM 706 C C . ILE A 1 93 ? 4.834 4.213 -9.075 1.00 87.56 93 ILE A C 1
ATOM 708 O O . ILE A 1 93 ? 4.066 4.406 -8.138 1.00 87.56 93 ILE A O 1
ATOM 712 N N . THR A 1 94 ? 5.811 5.076 -9.371 1.00 89.06 94 THR A N 1
ATOM 713 C CA . THR A 1 94 ? 6.045 6.315 -8.609 1.00 89.06 94 THR A CA 1
ATOM 714 C C . THR A 1 94 ? 4.823 7.233 -8.657 1.00 89.06 94 THR A C 1
ATOM 716 O O . THR A 1 94 ? 4.368 7.707 -7.617 1.00 89.06 94 THR A O 1
ATOM 719 N N . TRP A 1 95 ? 4.242 7.442 -9.842 1.00 90.44 95 TRP A N 1
ATOM 720 C CA . TRP A 1 95 ? 3.013 8.228 -9.985 1.00 90.44 95 TRP A CA 1
ATOM 721 C C . TRP A 1 95 ? 1.820 7.595 -9.267 1.00 90.44 95 TRP A C 1
ATOM 723 O O . TRP A 1 95 ? 1.069 8.302 -8.594 1.00 90.44 95 TRP A O 1
ATOM 733 N N . MET A 1 96 ? 1.667 6.271 -9.355 1.00 89.31 96 MET A N 1
ATOM 734 C CA . MET A 1 96 ? 0.616 5.545 -8.635 1.00 89.31 96 MET A CA 1
ATOM 735 C C . MET A 1 96 ? 0.773 5.684 -7.119 1.00 89.31 96 MET A C 1
ATOM 737 O O . MET A 1 96 ? -0.221 5.883 -6.429 1.00 89.31 96 MET A O 1
ATOM 741 N N . LEU A 1 97 ? 2.002 5.643 -6.598 1.00 88.69 97 LEU A N 1
ATOM 742 C CA . LEU A 1 97 ? 2.287 5.774 -5.169 1.00 88.69 97 LEU A CA 1
ATOM 743 C C . LEU A 1 97 ? 1.976 7.185 -4.656 1.00 88.69 97 LEU A C 1
ATOM 745 O O . LEU A 1 97 ? 1.377 7.327 -3.591 1.00 88.69 97 LEU A O 1
ATOM 749 N N . ILE A 1 98 ? 2.305 8.221 -5.433 1.00 89.94 98 ILE A N 1
ATOM 750 C CA . ILE A 1 98 ? 1.928 9.609 -5.123 1.00 89.94 98 ILE A CA 1
ATOM 751 C C . ILE A 1 98 ? 0.400 9.755 -5.105 1.00 89.94 98 ILE A C 1
ATOM 753 O O . ILE A 1 98 ? -0.157 10.285 -4.142 1.00 89.94 98 ILE A O 1
ATOM 757 N N . GLY A 1 99 ? -0.284 9.252 -6.139 1.00 90.94 99 GLY A N 1
ATOM 758 C CA . GLY A 1 99 ? -1.746 9.293 -6.226 1.00 90.94 99 GLY A CA 1
ATOM 759 C C . GLY A 1 99 ? -2.421 8.536 -5.080 1.00 90.94 99 GLY A C 1
ATOM 760 O O . GLY A 1 99 ? -3.333 9.060 -4.443 1.00 90.94 99 GLY A O 1
ATOM 761 N N . TYR A 1 100 ? -1.928 7.339 -4.762 1.00 88.00 100 TYR A N 1
ATOM 762 C CA . TYR A 1 100 ? -2.394 6.544 -3.629 1.00 88.00 100 TYR A CA 1
ATOM 763 C C . TYR A 1 100 ? -2.174 7.266 -2.298 1.00 88.00 100 TYR A C 1
ATOM 765 O O . TYR A 1 100 ? -3.100 7.336 -1.497 1.00 88.00 100 TYR A O 1
ATOM 773 N N . GLY A 1 101 ? -0.994 7.852 -2.073 1.00 87.31 101 GLY A N 1
ATOM 774 C CA . GLY A 1 101 ? -0.700 8.609 -0.856 1.00 87.31 101 GLY A CA 1
ATOM 775 C C . GLY A 1 101 ? -1.661 9.780 -0.648 1.00 87.31 101 GLY A C 1
ATOM 776 O O . GLY A 1 101 ? -2.127 10.002 0.467 1.00 87.31 101 GLY A O 1
ATOM 777 N N . PHE A 1 102 ? -2.026 10.479 -1.725 1.00 89.31 102 PHE A N 1
ATOM 778 C CA . PHE A 1 102 ? -3.045 11.527 -1.678 1.00 89.31 102 PHE A CA 1
ATOM 779 C C . PHE A 1 102 ? -4.433 10.969 -1.330 1.00 89.31 102 PHE A C 1
ATOM 781 O O . PHE A 1 102 ? -5.070 11.448 -0.394 1.00 89.31 102 PHE A O 1
ATOM 788 N N . VAL A 1 103 ? -4.894 9.931 -2.037 1.00 88.75 103 VAL A N 1
ATOM 789 C CA . VAL A 1 103 ? -6.211 9.314 -1.790 1.00 88.75 103 VAL A CA 1
ATOM 790 C C . VAL A 1 103 ? -6.306 8.755 -0.367 1.00 88.75 103 VAL A C 1
ATOM 792 O O . VAL A 1 103 ? -7.306 8.979 0.313 1.00 88.75 103 VAL A O 1
ATOM 795 N N . ALA A 1 104 ? -5.256 8.090 0.114 1.00 84.88 104 ALA A N 1
ATOM 796 C CA . ALA A 1 104 ? -5.181 7.550 1.467 1.00 84.88 104 ALA A CA 1
ATOM 797 C C . ALA A 1 104 ? -5.184 8.650 2.543 1.00 84.88 104 ALA A C 1
ATOM 799 O O . ALA A 1 104 ? -5.742 8.437 3.614 1.00 84.88 104 ALA A O 1
ATOM 800 N N . ALA A 1 105 ? -4.603 9.823 2.265 1.00 85.12 105 ALA A N 1
ATOM 801 C CA . ALA A 1 105 ? -4.620 10.961 3.186 1.00 85.12 105 ALA A CA 1
ATOM 802 C C . ALA A 1 105 ? -5.983 11.676 3.245 1.00 85.12 105 ALA A C 1
ATOM 804 O O . ALA A 1 105 ? -6.321 12.259 4.275 1.00 85.12 105 ALA A O 1
ATOM 805 N N . VAL A 1 106 ? -6.753 11.654 2.151 1.00 87.62 106 VAL A N 1
ATOM 806 C CA . VAL A 1 106 ? -8.092 12.267 2.079 1.00 87.62 106 VAL A CA 1
ATOM 807 C C . VAL A 1 106 ? -9.170 11.344 2.651 1.00 87.62 106 VAL A C 1
ATOM 809 O O . VAL A 1 106 ? -10.137 11.817 3.252 1.00 87.62 106 VAL A O 1
ATOM 812 N N . LEU A 1 107 ? -9.035 10.031 2.452 1.00 84.12 107 LEU A N 1
ATOM 813 C CA . LEU A 1 107 ? -9.994 9.056 2.960 1.00 84.12 1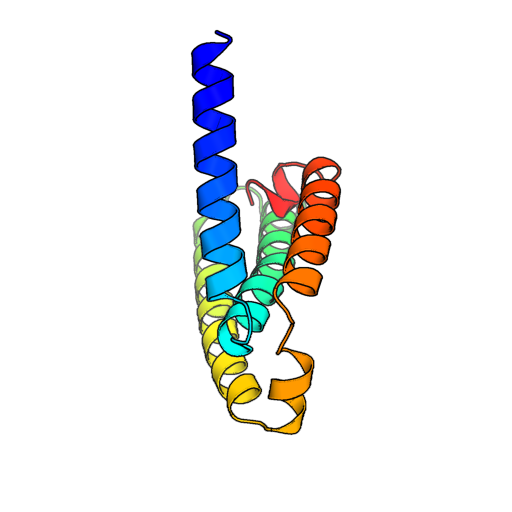07 LEU A CA 1
ATOM 814 C C . LEU A 1 107 ? -9.900 8.898 4.489 1.00 84.12 107 LEU A C 1
ATOM 816 O O . LEU A 1 107 ? -8.852 9.145 5.086 1.00 84.12 107 LEU A O 1
ATOM 820 N N . PRO A 1 108 ? -10.992 8.477 5.158 1.00 80.75 108 PRO A N 1
ATOM 821 C CA . PRO A 1 108 ? -10.983 8.305 6.602 1.00 80.75 108 PRO A CA 1
ATOM 822 C C . PRO A 1 108 ? -9.943 7.275 7.049 1.00 80.75 108 PRO A C 1
ATOM 824 O O . PRO A 1 108 ? -9.850 6.188 6.479 1.00 80.75 108 PRO A O 1
ATOM 827 N N . VAL A 1 109 ? -9.229 7.579 8.137 1.00 78.38 109 VAL A N 1
ATOM 828 C CA . VAL A 1 109 ? -8.163 6.717 8.684 1.00 78.38 109 VAL A CA 1
ATOM 829 C C . VAL A 1 109 ? -8.651 5.281 8.927 1.00 78.38 109 VAL A C 1
ATOM 831 O O . VAL A 1 109 ? -7.934 4.336 8.621 1.00 78.38 109 VAL A O 1
ATOM 834 N N . TRP A 1 110 ? -9.893 5.109 9.388 1.00 72.38 110 TRP A N 1
ATOM 835 C CA . TRP A 1 110 ? -10.505 3.801 9.668 1.00 72.38 110 TRP A CA 1
ATOM 836 C C . TRP A 1 110 ? -10.793 2.944 8.422 1.00 72.38 110 TRP A C 1
ATOM 838 O O . TRP A 1 110 ? -11.121 1.771 8.556 1.00 72.38 110 TRP A O 1
ATOM 848 N N . LEU A 1 111 ? -10.723 3.514 7.215 1.00 71.69 111 LEU A N 1
ATOM 849 C CA . LEU A 1 111 ? -11.057 2.810 5.975 1.00 71.69 111 LEU A CA 1
ATOM 850 C C . LEU A 1 111 ? -9.834 2.130 5.341 1.00 71.69 111 LEU A C 1
ATOM 852 O O . LEU A 1 111 ? -9.957 1.050 4.775 1.00 71.69 111 LEU A O 1
ATOM 856 N N . ILE A 1 112 ? -8.673 2.792 5.383 1.00 68.50 112 ILE A N 1
ATOM 857 C CA . ILE A 1 112 ? -7.466 2.362 4.654 1.00 68.50 112 ILE A CA 1
ATOM 858 C C . ILE A 1 112 ? -6.227 2.321 5.551 1.00 68.50 112 ILE A C 1
ATOM 860 O O . ILE A 1 112 ? -5.416 1.412 5.405 1.00 68.50 112 ILE A O 1
ATOM 864 N N . LEU A 1 113 ? -6.060 3.278 6.474 1.00 66.50 113 LEU A N 1
ATOM 865 C CA . LEU A 1 113 ? -4.858 3.348 7.317 1.00 66.50 113 LEU A CA 1
ATOM 866 C C . LEU A 1 113 ? -4.913 2.404 8.526 1.00 66.50 113 LEU A C 1
ATOM 868 O O . LEU A 1 113 ? -3.873 1.897 8.937 1.00 66.50 113 LEU A O 1
ATOM 872 N N . ALA A 1 114 ? -6.094 2.195 9.108 1.00 61.12 114 ALA A N 1
ATOM 873 C CA . ALA A 1 114 ? -6.301 1.305 10.250 1.00 61.12 114 ALA A CA 1
ATOM 874 C C . ALA A 1 114 ? -7.684 0.617 10.191 1.00 61.12 114 ALA A C 1
ATOM 876 O O . ALA A 1 114 ? -8.579 1.008 10.949 1.00 61.12 114 ALA A O 1
ATOM 877 N N . PRO A 1 115 ? -7.884 -0.340 9.263 1.00 55.12 115 PRO A N 1
ATOM 878 C CA . PRO A 1 115 ? -9.042 -1.232 9.250 1.00 55.12 115 PRO A CA 1
ATOM 879 C C . PRO A 1 115 ? -8.940 -2.381 10.267 1.00 55.12 115 PRO A C 1
ATOM 881 O O . PRO A 1 115 ? -7.810 -2.766 10.649 1.00 55.12 115 PRO A O 1
#